Protein AF-A0A0J7XHQ6-F1 (afdb_monomer)

pLDDT: mean 84.24, std 11.44, range [37.19, 95.06]

Organism: NCBI:txid1114963

Solvent-accessible surface area (backbone atoms only — not comparable to full-atom values): 7254 Å² total; per-residue (Å²): 114,68,71,59,54,51,51,51,51,52,53,50,52,51,50,51,52,50,63,77,41,38,68,69,48,48,55,50,49,58,74,39,49,48,81,46,70,68,53,42,52,50,42,50,50,52,50,52,51,48,48,68,73,44,87,58,43,67,60,48,49,69,64,45,49,60,36,46,51,47,22,63,72,40,22,45,74,69,36,38,50,50,35,52,50,53,48,52,48,51,33,57,75,69,69,43,61,84,38,68,71,50,44,52,50,50,52,51,53,56,58,58,44,50,62,34,51,51,32,29,73,76,69,74,36,56,61,78,78,86,125

Mean predicted aligned error: 9.35 Å

Foldseek 3Di:
DVVVVVVVVVVVVVVVVCVVCVVVVVVVLVVQPPQDPVLLVLLVVLLVVLCVQDPPNVVSCVQSVVLSVCCRRRPDPVSSVSSVVSSVVSCVVRVNCPPPVNVVVVVVVVVVCVQLVVCCVPPVGSDDPDD

Secondary structure (DSSP, 8-state):
-HHHHHHHHHHHHHHHHHHHTHHHHHHHHHHH----HHHHHHHHHHHHHHHHH-S-HHHHHHHHHHHHHHHHHH-SHHHHHHHHHHHHHHHHHTT-TTSHHHHHHHHHHHHHHHHHHHHHHHHS-SS----

Sequence (131 aa):
MTSIAFLIVILSSFAIFYILSRESYTEKIEAYQAYDVMEVASGALLAAVALFVSRERLHVLMMLTLPLIATFVFGGGRMNMITATVFVYIVVRESRTGHPLVLLLMAYLSFKSIGYIDSVLQYGTGFLAAR

Radius of gyration: 19.24 Å; Cα contacts (8 Å, |Δi|>4): 96; chains: 1; bounding box: 41×57×40 Å

Structure (mmCIF, N/CA/C/O backbone):
data_AF-A0A0J7XHQ6-F1
#
_entry.id   AF-A0A0J7XHQ6-F1
#
loop_
_atom_site.group_PDB
_atom_site.id
_atom_site.type_symbol
_atom_site.label_atom_id
_atom_site.label_alt_id
_atom_site.label_comp_id
_atom_site.label_asym_id
_atom_site.label_entity_id
_atom_site.label_seq_id
_atom_site.pdbx_PDB_ins_code
_atom_site.Cartn_x
_atom_site.Cartn_y
_atom_site.Cartn_z
_atom_site.occupancy
_atom_site.B_iso_or_equiv
_atom_site.auth_seq_id
_atom_site.auth_comp_id
_atom_site.auth_asym_id
_atom_site.auth_atom_id
_atom_site.pdbx_PDB_model_num
ATOM 1 N N . MET A 1 1 ? 23.446 33.987 -2.716 1.00 60.06 1 MET A N 1
ATOM 2 C CA . MET A 1 1 ? 23.873 33.624 -4.092 1.00 60.06 1 MET A CA 1
ATOM 3 C C . MET A 1 1 ? 24.303 32.160 -4.209 1.00 60.06 1 MET A C 1
ATOM 5 O O . MET A 1 1 ? 23.955 31.532 -5.198 1.00 60.06 1 MET A O 1
ATOM 9 N N . THR A 1 2 ? 24.969 31.582 -3.204 1.00 73.31 2 THR A N 1
ATOM 10 C CA . THR A 1 2 ? 25.402 30.169 -3.182 1.00 73.31 2 THR A CA 1
ATOM 11 C C . THR A 1 2 ? 24.253 29.151 -3.257 1.00 73.31 2 THR A C 1
ATOM 13 O O . THR A 1 2 ? 24.339 28.207 -4.033 1.00 73.31 2 THR A O 1
ATOM 16 N N . SER A 1 3 ? 23.139 29.365 -2.547 1.00 76.44 3 SER A N 1
ATOM 17 C CA . SER A 1 3 ? 21.997 28.427 -2.557 1.00 76.44 3 SER A CA 1
ATOM 18 C C . SER A 1 3 ? 21.257 28.361 -3.899 1.00 76.44 3 SER A C 1
ATOM 20 O O . SER A 1 3 ? 20.761 27.306 -4.277 1.00 76.44 3 SER A O 1
ATOM 22 N N . ILE A 1 4 ? 21.210 29.471 -4.645 1.00 85.75 4 ILE A N 1
ATOM 23 C CA . ILE A 1 4 ? 20.574 29.524 -5.972 1.00 85.75 4 ILE A CA 1
ATOM 24 C C . ILE A 1 4 ? 21.452 28.809 -7.004 1.00 85.75 4 ILE A C 1
ATOM 26 O O . ILE A 1 4 ? 20.946 28.013 -7.785 1.00 85.75 4 ILE A O 1
ATOM 30 N N . ALA A 1 5 ? 22.771 29.028 -6.964 1.00 85.94 5 ALA A N 1
ATOM 31 C CA . ALA A 1 5 ? 23.711 28.306 -7.821 1.00 85.94 5 ALA A CA 1
ATOM 32 C C . ALA A 1 5 ? 23.659 26.790 -7.568 1.00 85.94 5 ALA A C 1
ATOM 34 O O . ALA A 1 5 ? 23.645 26.008 -8.513 1.00 85.94 5 ALA A O 1
ATOM 35 N N . PHE A 1 6 ? 23.545 26.374 -6.304 1.00 88.25 6 PHE A N 1
ATOM 36 C CA . PHE A 1 6 ? 23.406 24.964 -5.940 1.00 88.25 6 PHE A CA 1
ATOM 37 C C . PHE A 1 6 ? 22.102 24.346 -6.469 1.00 88.25 6 PHE A C 1
ATOM 39 O O . PHE A 1 6 ? 22.123 23.258 -7.037 1.00 88.25 6 PHE A O 1
ATOM 46 N N . LEU A 1 7 ? 20.979 25.066 -6.363 1.00 89.06 7 LEU A N 1
ATOM 47 C CA . LEU A 1 7 ? 19.694 24.625 -6.913 1.00 89.06 7 LEU A CA 1
ATOM 48 C C . LEU A 1 7 ? 19.745 24.486 -8.443 1.00 89.06 7 LEU A C 1
ATOM 50 O O . LEU A 1 7 ? 19.250 23.502 -8.985 1.00 89.06 7 LEU A O 1
ATOM 54 N N . ILE A 1 8 ? 20.393 25.429 -9.134 1.00 90.75 8 ILE A N 1
ATOM 55 C CA . ILE A 1 8 ? 20.587 25.371 -10.590 1.00 90.75 8 ILE A CA 1
ATOM 56 C C . ILE A 1 8 ? 21.431 24.153 -10.976 1.00 90.75 8 ILE A C 1
ATOM 58 O O . ILE A 1 8 ? 21.074 23.460 -11.923 1.00 90.75 8 ILE A O 1
ATOM 62 N N . VAL A 1 9 ? 22.503 23.859 -10.234 1.00 92.06 9 VAL A N 1
ATOM 63 C CA . VAL A 1 9 ? 23.355 22.681 -10.475 1.00 92.06 9 VAL A CA 1
ATOM 64 C C . VAL A 1 9 ? 22.595 21.375 -10.240 1.00 92.06 9 VAL A C 1
ATOM 66 O O . VAL A 1 9 ? 22.744 20.441 -11.024 1.00 92.06 9 VAL A O 1
ATOM 69 N N . ILE A 1 10 ? 21.751 21.297 -9.208 1.00 90.81 10 ILE A N 1
ATOM 70 C CA . ILE A 1 10 ? 20.908 20.116 -8.966 1.00 90.81 10 ILE A CA 1
ATOM 71 C C . ILE A 1 10 ? 19.921 19.920 -10.117 1.00 90.81 10 ILE A C 1
ATOM 73 O O . ILE A 1 10 ? 19.818 18.819 -10.656 1.00 90.81 10 ILE A O 1
ATOM 77 N N . LEU A 1 11 ? 19.216 20.981 -10.514 1.00 90.25 11 LEU A N 1
ATOM 78 C CA . LEU A 1 11 ? 18.213 20.909 -11.576 1.00 90.25 11 LEU A CA 1
ATOM 79 C C . LEU A 1 11 ? 18.843 20.593 -12.937 1.00 90.25 11 LEU A C 1
ATOM 81 O O . LEU A 1 11 ? 18.291 19.785 -13.681 1.00 90.25 11 LEU A O 1
ATOM 85 N N . SER A 1 12 ? 20.007 21.168 -13.252 1.00 88.44 12 SER A N 1
ATOM 86 C CA . SER A 1 12 ? 20.719 20.876 -14.499 1.00 88.44 12 SER A CA 1
ATOM 87 C C . SER A 1 12 ? 21.296 19.461 -14.506 1.00 88.44 12 SER A C 1
ATOM 89 O O . SER A 1 12 ? 21.171 18.768 -15.512 1.00 88.44 12 SER A O 1
ATOM 91 N N . SER A 1 13 ? 21.838 18.986 -13.382 1.00 87.75 13 SER A N 1
ATOM 92 C CA . SER A 1 13 ? 22.319 17.604 -13.250 1.00 87.75 13 SER A CA 1
ATOM 93 C C . SER A 1 13 ? 21.174 16.599 -13.383 1.00 87.75 13 SER A C 1
ATOM 95 O O . SER A 1 13 ? 21.315 15.601 -14.088 1.00 87.75 13 SER A O 1
ATOM 97 N N . PHE A 1 14 ? 20.018 16.882 -12.775 1.00 87.94 14 PHE A N 1
ATOM 98 C CA . PHE A 1 14 ? 18.813 16.065 -12.924 1.00 87.94 14 PHE A CA 1
ATOM 99 C C . PHE A 1 14 ? 18.301 16.059 -14.372 1.00 87.94 14 PHE A C 1
ATOM 101 O O . PHE A 1 14 ? 17.965 15.001 -14.896 1.00 87.94 14 PHE A O 1
ATOM 108 N N . ALA A 1 15 ? 18.299 17.212 -15.048 1.00 87.19 15 ALA A N 1
ATOM 109 C CA . ALA A 1 15 ? 17.888 17.317 -16.447 1.00 87.19 15 ALA A CA 1
ATOM 110 C C . ALA A 1 15 ? 18.830 16.550 -17.394 1.00 87.19 15 ALA A C 1
ATOM 112 O O . ALA A 1 15 ? 18.360 15.815 -18.261 1.00 87.19 15 ALA A O 1
ATOM 113 N N . ILE A 1 16 ? 20.149 16.667 -17.205 1.00 88.44 16 ILE A N 1
ATOM 114 C CA . ILE A 1 16 ? 21.154 15.925 -17.984 1.00 88.44 16 ILE A CA 1
ATOM 115 C C . ILE A 1 16 ? 20.991 14.419 -17.756 1.00 88.44 16 ILE A C 1
ATOM 117 O O . ILE A 1 16 ? 20.950 13.652 -18.717 1.00 88.44 16 ILE A O 1
ATOM 121 N N . PHE A 1 17 ? 20.834 14.000 -16.498 1.00 84.75 17 PHE A N 1
ATOM 122 C CA . PHE A 1 17 ? 20.593 12.606 -16.136 1.00 84.75 17 PHE A CA 1
ATOM 123 C C . PHE A 1 17 ? 19.318 12.044 -16.781 1.00 84.75 17 PHE A C 1
ATOM 125 O O . PHE A 1 17 ? 19.339 10.935 -17.321 1.00 84.75 17 PHE A O 1
ATOM 132 N N . TYR A 1 18 ? 18.231 12.821 -16.767 1.00 82.19 18 TYR A N 1
ATOM 133 C CA . TYR A 1 18 ? 16.953 12.449 -17.369 1.00 82.19 18 TYR A CA 1
ATOM 134 C C . TYR A 1 18 ? 17.058 12.267 -18.889 1.00 82.19 18 TYR A C 1
ATOM 136 O O . TYR A 1 18 ? 16.511 11.307 -19.425 1.00 82.19 18 TYR A O 1
ATOM 144 N N . ILE A 1 19 ? 17.791 13.146 -19.583 1.00 83.06 19 ILE A N 1
ATOM 145 C CA . ILE A 1 19 ? 17.977 13.066 -21.040 1.00 83.06 19 ILE A CA 1
ATOM 146 C C . ILE A 1 19 ? 18.856 11.868 -21.421 1.00 83.06 19 ILE A C 1
ATOM 148 O O . ILE A 1 19 ? 18.482 11.112 -22.314 1.00 83.06 19 ILE A O 1
ATOM 152 N N . LEU A 1 20 ? 19.986 11.662 -20.734 1.00 80.88 20 LEU A N 1
ATOM 153 C CA . LEU A 1 20 ? 20.918 10.561 -21.026 1.00 80.88 20 LEU A CA 1
ATOM 154 C C . LEU A 1 20 ? 20.320 9.180 -20.759 1.00 80.88 20 LEU A C 1
ATOM 156 O O . LEU A 1 20 ? 20.646 8.218 -21.445 1.00 80.88 20 LEU A O 1
ATOM 160 N N . SER A 1 21 ? 19.450 9.083 -19.761 1.00 78.38 21 SER A N 1
ATOM 161 C CA . SER A 1 21 ? 18.884 7.806 -19.326 1.00 78.38 21 SER A CA 1
ATOM 162 C C . SER A 1 21 ? 17.478 7.565 -19.880 1.00 78.38 21 SER A C 1
ATOM 164 O O . SER A 1 21 ? 16.836 6.583 -19.503 1.00 78.38 21 SER A O 1
ATOM 166 N N . ARG A 1 22 ? 16.981 8.461 -20.746 1.00 70.81 22 ARG A N 1
ATOM 167 C CA . ARG A 1 22 ? 15.588 8.490 -21.207 1.00 70.81 22 ARG A CA 1
ATOM 168 C C . ARG A 1 22 ? 15.138 7.146 -21.766 1.00 70.81 22 ARG A C 1
ATOM 170 O O . ARG A 1 22 ? 14.118 6.651 -21.314 1.00 70.81 22 ARG A O 1
ATOM 177 N N . GLU A 1 23 ? 15.914 6.553 -22.671 1.00 71.06 23 GLU A N 1
ATOM 178 C CA . GLU A 1 23 ? 15.567 5.290 -23.341 1.00 71.06 23 GLU A CA 1
ATOM 179 C C . GLU A 1 23 ? 15.461 4.118 -22.354 1.00 71.06 23 GLU A C 1
ATOM 181 O O . GLU A 1 23 ? 14.491 3.364 -22.369 1.00 71.06 23 GLU A O 1
ATOM 186 N N . SER A 1 24 ? 16.396 4.030 -21.404 1.00 71.00 24 SER A N 1
ATOM 187 C CA . SER A 1 24 ? 16.398 2.980 -20.377 1.00 71.00 24 SER A CA 1
ATOM 188 C C . SER A 1 24 ? 15.261 3.148 -19.356 1.00 71.00 24 SER A C 1
ATOM 190 O O . SER A 1 24 ? 14.788 2.173 -18.766 1.00 71.00 24 SER A O 1
ATOM 192 N N . TYR A 1 25 ? 14.799 4.385 -19.140 1.00 66.12 25 TYR A N 1
ATOM 193 C CA . TYR A 1 25 ? 13.629 4.670 -18.314 1.00 66.12 25 TYR A CA 1
ATOM 194 C C . TYR A 1 25 ? 12.321 4.420 -19.046 1.00 66.12 25 TYR A C 1
ATOM 196 O O . TYR A 1 25 ? 11.418 3.855 -18.437 1.00 66.12 25 TYR A O 1
ATOM 204 N N . THR A 1 26 ? 12.204 4.816 -20.313 1.00 66.69 26 THR A N 1
ATOM 205 C CA . THR A 1 26 ? 10.980 4.613 -21.092 1.00 66.69 26 THR A CA 1
ATOM 206 C C . THR A 1 26 ? 10.699 3.134 -21.296 1.00 66.69 26 THR A C 1
ATOM 208 O O . THR A 1 26 ? 9.583 2.724 -21.017 1.00 66.69 26 THR A O 1
ATOM 211 N N . GLU A 1 27 ? 11.704 2.310 -21.616 1.00 68.12 27 GLU A N 1
ATOM 212 C CA . GLU A 1 27 ? 11.505 0.854 -21.719 1.00 68.12 27 GLU A CA 1
ATOM 213 C C . GLU A 1 27 ? 11.049 0.234 -20.395 1.00 68.12 27 GLU A C 1
ATOM 215 O O . GLU A 1 27 ? 10.158 -0.612 -20.369 1.00 68.12 27 GLU A O 1
ATOM 220 N N . LYS A 1 28 ? 11.624 0.665 -19.265 1.00 64.69 28 LYS A N 1
ATOM 221 C CA . LYS A 1 28 ? 11.188 0.177 -17.951 1.00 64.69 28 LYS A CA 1
ATOM 222 C C . LYS A 1 28 ? 9.784 0.656 -17.621 1.00 64.69 28 LYS A C 1
ATOM 224 O O . LYS A 1 28 ? 8.984 -0.137 -17.145 1.00 64.69 28 LYS A O 1
ATOM 229 N N . ILE A 1 29 ? 9.480 1.929 -17.846 1.00 65.75 29 ILE A N 1
ATOM 230 C CA . ILE A 1 29 ? 8.153 2.485 -17.578 1.00 65.75 29 ILE A CA 1
ATOM 231 C C . ILE A 1 29 ? 7.112 1.773 -18.439 1.00 65.75 29 ILE A C 1
ATOM 233 O O . ILE A 1 29 ? 6.103 1.362 -17.889 1.00 65.75 29 ILE A O 1
ATOM 237 N 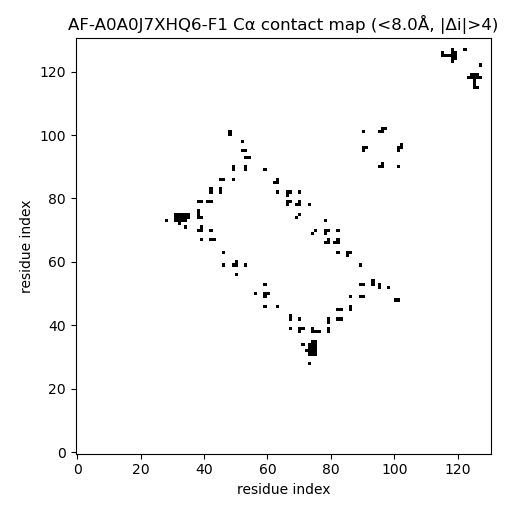N . GLU A 1 30 ? 7.370 1.542 -19.724 1.00 69.31 30 GLU A N 1
ATOM 238 C CA . GLU A 1 30 ? 6.471 0.797 -20.612 1.00 69.31 30 GLU A CA 1
ATOM 239 C C . GLU A 1 30 ? 6.318 -0.667 -20.179 1.00 69.31 30 GLU A C 1
ATOM 241 O O . GLU A 1 30 ? 5.202 -1.177 -20.136 1.00 69.31 30 GLU A O 1
ATOM 246 N N . ALA A 1 31 ? 7.402 -1.324 -19.751 1.00 65.12 31 ALA A N 1
ATOM 247 C CA . ALA A 1 31 ? 7.339 -2.679 -19.199 1.00 65.12 31 ALA A CA 1
ATOM 248 C C . ALA A 1 31 ? 6.551 -2.761 -17.875 1.00 65.12 31 ALA A C 1
ATOM 250 O O . ALA A 1 31 ? 6.025 -3.822 -17.538 1.00 65.12 31 ALA A O 1
ATOM 251 N N . TYR A 1 32 ? 6.484 -1.666 -17.111 1.00 60.91 32 TYR A N 1
ATOM 252 C CA . TYR A 1 32 ? 5.744 -1.591 -15.848 1.00 60.91 32 TYR A CA 1
ATOM 253 C C . TYR A 1 32 ? 4.346 -0.978 -15.983 1.00 60.91 32 TYR A C 1
ATOM 255 O O . TYR A 1 32 ? 3.516 -1.240 -15.115 1.00 60.91 32 TYR A O 1
ATOM 263 N N . GLN A 1 33 ? 4.056 -0.240 -17.061 1.00 64.69 33 GLN A N 1
ATOM 264 C CA . GLN A 1 33 ? 2.741 0.314 -17.395 1.00 64.69 33 GLN A CA 1
ATOM 265 C C . GLN A 1 33 ? 1.790 -0.787 -17.884 1.00 64.69 33 GLN A C 1
ATOM 267 O O . GLN A 1 33 ? 1.211 -0.735 -18.966 1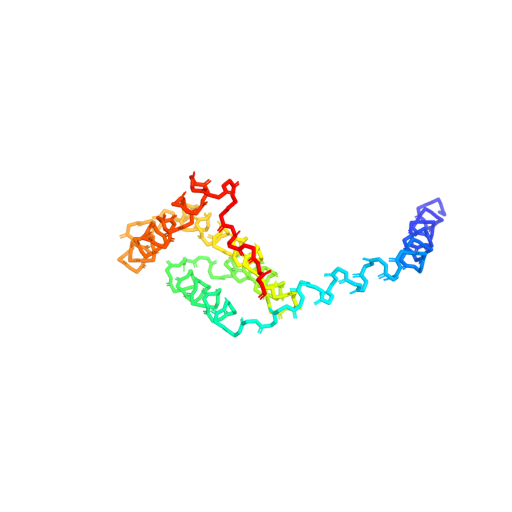.00 64.69 33 GLN A O 1
ATOM 272 N N . ALA A 1 34 ? 1.578 -1.793 -17.044 1.00 63.31 34 ALA A N 1
ATOM 273 C CA . ALA A 1 34 ? 0.420 -2.658 -17.131 1.00 63.31 34 ALA A CA 1
ATOM 274 C C . ALA A 1 34 ? -0.714 -1.957 -16.379 1.00 63.31 34 ALA A C 1
ATOM 276 O O . ALA A 1 34 ? -0.825 -2.045 -15.154 1.00 63.31 34 ALA A O 1
ATOM 277 N N . TYR A 1 35 ? -1.526 -1.192 -17.109 1.00 64.81 35 TYR A N 1
ATOM 278 C CA . TYR A 1 35 ? -2.721 -0.586 -16.536 1.00 64.81 35 TYR A CA 1
ATOM 279 C C . TYR A 1 35 ? -3.710 -1.691 -16.146 1.00 64.81 35 TYR A C 1
ATOM 281 O O . TYR A 1 35 ? -4.381 -2.264 -17.004 1.00 64.81 35 TYR A O 1
ATOM 289 N N . ASP A 1 36 ? -3.793 -1.990 -14.849 1.00 74.81 36 ASP A N 1
ATOM 290 C CA . ASP A 1 36 ? -4.756 -2.938 -14.297 1.00 74.81 36 ASP A CA 1
ATOM 291 C C . ASP A 1 36 ? -5.821 -2.196 -13.477 1.00 74.81 36 ASP A C 1
ATOM 293 O O . ASP A 1 36 ? -5.598 -1.734 -12.352 1.00 74.81 36 ASP A O 1
ATOM 297 N N . VAL A 1 37 ? -7.021 -2.105 -14.055 1.00 79.94 37 VAL A N 1
ATOM 298 C CA . VAL A 1 37 ? -8.206 -1.503 -13.425 1.00 79.94 37 VAL A CA 1
ATOM 299 C C . VAL A 1 37 ? -8.509 -2.159 -12.078 1.00 79.94 37 VAL A C 1
ATOM 301 O O . VAL A 1 37 ? -8.951 -1.483 -11.144 1.00 79.94 37 VAL A O 1
ATOM 304 N N . MET A 1 38 ? -8.258 -3.464 -11.949 1.00 83.88 38 MET A N 1
ATOM 305 C CA . MET A 1 38 ? -8.564 -4.212 -10.736 1.00 83.88 38 MET A CA 1
ATOM 306 C C . MET A 1 38 ? -7.632 -3.829 -9.580 1.00 83.88 38 MET A C 1
ATOM 308 O O . MET A 1 38 ? -8.054 -3.798 -8.418 1.00 83.88 38 MET A O 1
ATOM 312 N N . GLU A 1 39 ? -6.379 -3.475 -9.871 1.00 83.94 39 GLU A N 1
ATOM 313 C CA . GLU A 1 39 ? -5.433 -2.999 -8.858 1.00 83.94 39 GLU A CA 1
ATOM 314 C C . GLU A 1 39 ? -5.804 -1.610 -8.342 1.00 83.94 39 GLU A C 1
ATOM 316 O O . GLU A 1 39 ? -5.821 -1.390 -7.127 1.00 83.94 39 GLU A O 1
ATOM 321 N N . VAL A 1 40 ? -6.188 -0.700 -9.242 1.00 85.50 40 VAL A N 1
ATOM 322 C CA . VAL A 1 40 ? -6.677 0.634 -8.867 1.00 85.50 40 VAL A CA 1
ATOM 323 C C . VAL A 1 40 ? -7.952 0.522 -8.028 1.00 85.50 40 VAL A C 1
ATOM 325 O O . VAL A 1 40 ? -8.063 1.173 -6.988 1.00 85.50 40 VAL A O 1
ATOM 328 N N . ALA A 1 41 ? -8.889 -0.344 -8.425 1.00 89.12 41 ALA A N 1
ATOM 329 C CA . ALA A 1 41 ? -10.114 -0.597 -7.667 1.00 89.12 41 ALA A CA 1
ATOM 330 C C . ALA A 1 41 ? -9.820 -1.165 -6.267 1.00 89.12 41 ALA A C 1
ATOM 332 O O . ALA A 1 41 ? -10.431 -0.740 -5.284 1.00 89.12 41 ALA A O 1
ATOM 333 N N . SER A 1 42 ? -8.845 -2.073 -6.156 1.00 90.12 42 SER A N 1
ATOM 334 C CA . SER A 1 42 ? -8.404 -2.633 -4.872 1.00 90.12 42 SER A CA 1
ATOM 335 C C . SER A 1 42 ? -7.833 -1.552 -3.947 1.00 90.12 42 SER A C 1
ATOM 337 O O . SER A 1 42 ? -8.225 -1.468 -2.781 1.00 90.12 42 SER A O 1
ATOM 339 N N . GLY A 1 43 ? -6.951 -0.692 -4.464 1.00 90.38 43 GLY A N 1
ATOM 340 C CA . GLY A 1 43 ? -6.400 0.435 -3.709 1.00 90.38 43 GLY A CA 1
ATOM 341 C C . GLY A 1 43 ? -7.477 1.441 -3.292 1.00 90.38 43 GLY A C 1
ATOM 342 O O . GLY A 1 43 ? -7.487 1.906 -2.150 1.00 90.38 43 GLY A O 1
ATOM 343 N N . ALA A 1 44 ? -8.426 1.737 -4.185 1.00 91.19 44 ALA A N 1
ATOM 344 C CA . ALA A 1 44 ? -9.545 2.633 -3.898 1.00 91.19 44 ALA A CA 1
ATOM 345 C C . ALA A 1 44 ? -10.453 2.072 -2.795 1.00 91.19 44 ALA A C 1
ATOM 347 O O . ALA A 1 44 ? -10.885 2.817 -1.914 1.00 91.19 44 ALA A O 1
ATOM 348 N N . LEU A 1 45 ? -10.690 0.758 -2.792 1.00 93.00 45 LEU A N 1
ATOM 349 C CA . LEU A 1 45 ? -11.457 0.078 -1.751 1.00 93.00 45 LEU A CA 1
ATOM 350 C C . LEU A 1 45 ? -10.754 0.146 -0.387 1.00 93.00 45 LEU A C 1
ATOM 352 O O . LEU A 1 45 ? -11.398 0.467 0.614 1.00 93.00 45 LEU A O 1
ATOM 356 N N . LEU A 1 46 ? -9.436 -0.075 -0.339 1.00 93.38 46 LEU A N 1
ATOM 357 C CA . LEU A 1 46 ? -8.649 0.102 0.889 1.00 93.38 46 LEU A CA 1
ATOM 358 C C . LEU A 1 46 ? -8.749 1.537 1.419 1.00 93.38 46 LEU A C 1
ATOM 360 O O . LEU A 1 46 ? -8.975 1.745 2.612 1.00 93.38 46 LEU A O 1
ATOM 364 N N . ALA A 1 47 ? -8.644 2.531 0.537 1.00 92.31 47 ALA A N 1
ATOM 365 C CA . ALA A 1 47 ? -8.773 3.930 0.925 1.00 92.31 47 ALA A CA 1
ATOM 366 C C . ALA A 1 47 ? -10.182 4.297 1.396 1.00 92.31 47 ALA A C 1
ATOM 368 O O . ALA A 1 47 ? -10.319 5.004 2.396 1.00 92.31 47 ALA A O 1
ATOM 369 N N . ALA A 1 48 ? -11.223 3.780 0.745 1.00 94.25 48 ALA A N 1
ATOM 370 C CA . ALA A 1 48 ? -12.603 3.976 1.173 1.00 94.25 48 ALA A CA 1
ATOM 371 C C . ALA A 1 48 ? -12.835 3.414 2.584 1.00 94.25 48 ALA A C 1
ATOM 373 O O . ALA A 1 48 ? -13.414 4.096 3.433 1.00 94.25 48 ALA A O 1
ATOM 374 N N . VAL A 1 49 ? -12.329 2.208 2.870 1.00 94.56 49 VAL A N 1
ATOM 375 C CA . VAL A 1 49 ? -12.454 1.607 4.205 1.00 94.56 49 VAL A CA 1
ATOM 376 C C . VAL A 1 49 ? -11.635 2.371 5.245 1.00 94.56 49 VAL A C 1
ATOM 378 O O . VAL A 1 49 ? -12.155 2.632 6.329 1.00 94.56 49 VAL A O 1
ATOM 381 N N . ALA A 1 50 ? -10.407 2.796 4.930 1.00 92.81 50 ALA A N 1
ATOM 382 C CA . ALA A 1 50 ? -9.627 3.635 5.843 1.00 92.81 50 ALA A CA 1
ATOM 383 C C . ALA A 1 50 ? -10.358 4.943 6.167 1.00 92.81 50 ALA A C 1
ATOM 385 O O . ALA A 1 50 ? -10.499 5.285 7.334 1.00 92.81 50 ALA A O 1
ATOM 386 N N . LEU A 1 51 ? -10.898 5.642 5.166 1.00 94.31 51 LEU A N 1
ATOM 387 C CA . LEU A 1 51 ? -11.633 6.894 5.379 1.00 94.31 51 LEU A CA 1
ATOM 388 C C . LEU A 1 51 ? -12.910 6.713 6.200 1.00 94.31 51 LEU A C 1
ATOM 390 O O . LEU A 1 51 ? -13.287 7.611 6.957 1.00 94.31 51 LEU A O 1
ATOM 394 N N . PHE A 1 52 ? -13.580 5.573 6.038 1.00 94.69 52 PHE A N 1
ATOM 395 C CA . PHE A 1 52 ? -14.787 5.252 6.787 1.00 94.69 52 PHE A CA 1
ATOM 396 C C . PHE A 1 52 ? -14.489 4.947 8.260 1.00 94.69 52 PHE A C 1
ATOM 398 O O . PHE A 1 52 ? -15.203 5.419 9.145 1.00 94.69 52 PHE A O 1
ATOM 405 N N . VAL A 1 53 ? -13.438 4.168 8.525 1.00 93.38 53 VAL A N 1
ATOM 406 C CA . VAL A 1 53 ? -13.108 3.668 9.869 1.00 93.38 53 VAL A CA 1
ATOM 407 C C . VAL A 1 53 ? -12.294 4.682 10.686 1.00 93.38 53 VAL A C 1
ATOM 409 O O . VAL A 1 53 ? -12.421 4.732 11.916 1.00 93.38 53 VAL A O 1
ATOM 412 N N . SER A 1 54 ? -11.472 5.497 10.026 1.00 92.38 54 SER A N 1
ATOM 413 C CA . SER A 1 54 ? -10.607 6.475 10.679 1.00 92.38 54 SER A CA 1
ATOM 414 C C . SER A 1 54 ? -11.351 7.698 11.199 1.00 92.38 54 SER A C 1
ATOM 416 O O . SER A 1 54 ? -12.296 8.216 10.594 1.00 92.38 54 SER A O 1
ATOM 418 N N . ARG A 1 55 ? -10.861 8.222 12.323 1.00 89.06 55 ARG A N 1
ATOM 419 C CA . ARG A 1 55 ? -11.335 9.483 12.904 1.00 89.06 55 ARG A CA 1
ATOM 420 C C . ARG A 1 55 ? -10.665 10.682 12.232 1.00 89.06 55 ARG A C 1
ATOM 422 O O . ARG A 1 55 ? -11.333 11.676 11.956 1.00 89.06 55 ARG A O 1
ATOM 429 N N . GLU A 1 56 ? -9.371 10.583 11.926 1.00 91.25 56 GLU A N 1
ATOM 430 C CA . GLU A 1 56 ? -8.586 11.652 11.293 1.00 91.25 56 GLU A CA 1
ATOM 431 C C . GLU A 1 56 ? -8.634 11.557 9.759 1.00 91.25 56 GLU A C 1
ATOM 433 O O . GLU A 1 56 ? -7.632 11.307 9.092 1.00 91.25 56 GLU A O 1
ATOM 438 N N . ARG A 1 57 ? -9.812 11.786 9.164 1.00 91.50 57 ARG A N 1
ATOM 439 C CA . ARG A 1 57 ? -10.029 11.629 7.708 1.00 91.50 57 ARG A CA 1
ATOM 440 C C . ARG A 1 57 ? -9.048 12.423 6.839 1.00 91.50 57 ARG A C 1
ATOM 442 O O . ARG A 1 57 ? -8.632 11.941 5.791 1.00 91.50 57 ARG A O 1
ATOM 449 N N . LEU A 1 58 ? -8.658 13.623 7.278 1.00 91.31 58 LEU A N 1
ATOM 450 C CA . LEU A 1 58 ? -7.675 14.442 6.566 1.00 91.31 58 LEU A CA 1
ATOM 451 C C . LEU A 1 58 ? -6.299 13.763 6.528 1.00 91.31 58 LEU A C 1
ATOM 453 O O . LEU A 1 58 ? -5.652 13.750 5.487 1.00 91.31 58 LEU A O 1
ATOM 457 N N . HIS A 1 59 ? -5.884 13.149 7.638 1.00 90.12 59 HIS A N 1
ATOM 458 C CA . HIS A 1 59 ? -4.623 12.417 7.725 1.00 90.12 59 HIS A CA 1
ATOM 459 C C . HIS A 1 59 ? -4.615 11.217 6.771 1.00 90.12 59 HIS A C 1
ATOM 461 O O . HIS A 1 59 ? -3.648 11.007 6.041 1.00 90.12 59 HIS A O 1
ATOM 467 N N . VAL A 1 60 ? -5.728 10.481 6.713 1.00 91.62 60 VAL A N 1
ATOM 468 C CA . VAL A 1 60 ? -5.906 9.362 5.778 1.00 91.62 60 VAL A CA 1
ATOM 469 C C . VAL A 1 60 ? -5.824 9.820 4.327 1.00 91.62 60 VAL A C 1
ATOM 471 O O . VAL A 1 60 ? -5.099 9.212 3.541 1.00 91.62 60 VAL A O 1
ATOM 474 N N . LEU A 1 61 ? -6.520 10.905 3.969 1.00 92.25 61 LEU A N 1
ATOM 475 C CA . LEU A 1 61 ? -6.451 11.473 2.620 1.00 92.25 61 LEU A CA 1
ATOM 476 C C . LEU A 1 61 ? -5.013 11.841 2.252 1.00 92.25 61 LEU A C 1
ATOM 478 O O . LEU A 1 61 ? -4.535 11.448 1.192 1.00 92.25 61 LEU A O 1
ATOM 482 N N . MET A 1 62 ? -4.297 12.541 3.131 1.00 91.50 62 MET A N 1
ATOM 483 C CA . MET A 1 62 ? -2.910 12.936 2.868 1.00 91.50 62 MET A CA 1
ATOM 484 C C . MET A 1 62 ? -1.981 11.730 2.690 1.00 91.50 62 MET A C 1
ATOM 486 O O . MET A 1 62 ? -1.094 11.770 1.841 1.00 91.50 62 MET A O 1
ATOM 490 N N . MET A 1 63 ? -2.191 10.651 3.447 1.00 92.00 63 MET A N 1
ATOM 491 C CA . MET A 1 63 ? -1.345 9.459 3.364 1.00 92.00 63 MET A CA 1
ATOM 492 C C . MET A 1 63 ? -1.664 8.545 2.180 1.00 92.00 63 MET A C 1
ATOM 494 O O . MET A 1 63 ? -0.743 7.964 1.614 1.00 92.00 63 MET A O 1
ATOM 498 N N . LEU A 1 64 ? -2.937 8.397 1.799 1.00 90.94 64 LEU A N 1
ATOM 499 C CA . LEU A 1 64 ? -3.351 7.439 0.765 1.00 90.94 64 LEU A CA 1
ATOM 500 C C . LEU A 1 64 ? -3.485 8.042 -0.633 1.00 90.94 64 LEU A C 1
ATOM 502 O O 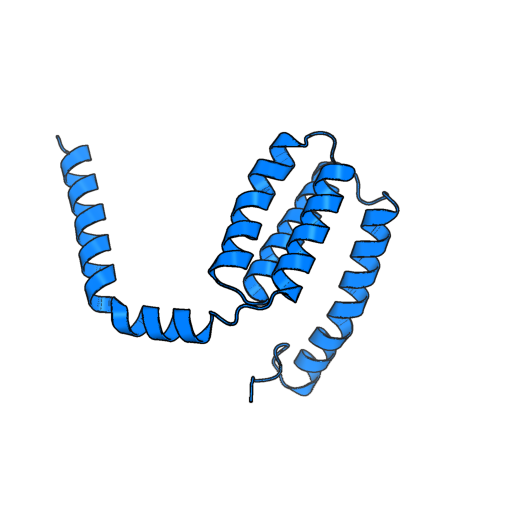. LEU A 1 64 ? -3.411 7.294 -1.605 1.00 90.94 64 LEU A O 1
ATOM 506 N N . THR A 1 65 ? -3.625 9.362 -0.769 1.00 89.56 65 THR A N 1
ATOM 507 C CA . THR A 1 65 ? -3.703 10.014 -2.091 1.00 89.56 65 THR A CA 1
ATOM 508 C C . THR A 1 65 ? -2.458 9.765 -2.933 1.00 89.56 65 THR A C 1
ATOM 510 O O . THR A 1 65 ? -2.582 9.377 -4.092 1.00 89.56 65 THR A O 1
ATOM 513 N N . LEU A 1 66 ? -1.263 9.931 -2.362 1.00 88.69 66 LEU A N 1
ATOM 514 C CA . LEU A 1 66 ? -0.016 9.750 -3.104 1.00 88.69 66 LEU A CA 1
ATOM 515 C C . LEU A 1 66 ? 0.180 8.290 -3.581 1.00 88.69 66 LEU A C 1
ATOM 517 O O . LEU A 1 66 ? 0.390 8.102 -4.780 1.00 88.69 66 LEU A O 1
ATOM 521 N N . PRO A 1 67 ? 0.041 7.251 -2.728 1.00 88.38 67 PRO A N 1
ATOM 522 C CA . PRO A 1 67 ? 0.070 5.853 -3.171 1.00 88.38 67 PRO A CA 1
ATOM 523 C C . PRO A 1 67 ? -1.015 5.496 -4.195 1.00 88.38 67 PRO A C 1
ATOM 525 O O . PRO A 1 67 ? -0.748 4.736 -5.125 1.00 88.38 67 PRO A O 1
ATOM 528 N N . LEU A 1 68 ? -2.223 6.059 -4.073 1.00 87.56 68 LEU A N 1
ATOM 529 C CA . LEU A 1 68 ? -3.309 5.832 -5.033 1.00 87.56 68 LEU A CA 1
ATOM 530 C C . LEU A 1 68 ? -2.990 6.403 -6.412 1.00 87.56 68 LEU A C 1
ATOM 532 O O . LEU A 1 68 ? -3.149 5.703 -7.409 1.00 87.56 68 LEU A O 1
ATOM 536 N N . ILE A 1 69 ? -2.514 7.649 -6.472 1.00 87.38 69 ILE A N 1
ATOM 537 C CA . ILE A 1 69 ? -2.095 8.276 -7.731 1.00 87.38 69 ILE A CA 1
ATOM 538 C C . ILE A 1 69 ? -0.935 7.483 -8.333 1.00 87.38 69 ILE A C 1
ATOM 540 O O . ILE A 1 69 ? -0.942 7.209 -9.529 1.00 87.38 69 ILE A O 1
ATOM 544 N N . ALA A 1 70 ? 0.026 7.051 -7.513 1.00 84.19 70 ALA A N 1
ATOM 545 C CA . ALA A 1 70 ? 1.126 6.216 -7.981 1.00 84.19 70 ALA A CA 1
ATOM 546 C C . ALA A 1 70 ? 0.627 4.880 -8.558 1.00 84.19 70 ALA A C 1
ATOM 548 O O . ALA A 1 70 ? 1.064 4.477 -9.631 1.00 84.19 70 ALA A O 1
ATOM 549 N N . THR A 1 71 ? -0.334 4.228 -7.900 1.00 84.38 71 THR A N 1
ATOM 550 C CA . THR A 1 71 ? -0.951 2.988 -8.397 1.00 84.38 71 THR A CA 1
ATOM 551 C C . THR A 1 71 ? -1.695 3.228 -9.715 1.00 84.38 71 THR A C 1
ATOM 553 O O . THR A 1 71 ? -1.597 2.414 -10.625 1.00 84.38 71 THR A O 1
ATOM 556 N N . PHE A 1 72 ? -2.379 4.367 -9.857 1.00 81.88 72 PHE A N 1
ATOM 557 C CA . PHE A 1 72 ? -3.088 4.741 -11.084 1.00 81.88 72 PHE A CA 1
ATOM 558 C C . PHE A 1 72 ? -2.151 5.056 -12.261 1.00 81.88 72 PHE A C 1
ATOM 560 O O . PHE A 1 72 ? -2.439 4.667 -13.389 1.00 81.88 72 PHE A O 1
ATOM 567 N N . VAL A 1 73 ? -1.048 5.770 -12.013 1.00 79.31 73 VAL A N 1
ATOM 568 C CA . VAL A 1 73 ? -0.124 6.245 -13.061 1.00 79.31 73 VAL A CA 1
ATOM 569 C C . VAL A 1 73 ? 0.852 5.162 -13.500 1.00 79.31 73 VAL A C 1
ATOM 571 O O . VAL A 1 73 ? 1.126 5.025 -14.692 1.00 79.31 73 VAL A O 1
ATOM 574 N N . PHE A 1 74 ? 1.417 4.428 -12.543 1.00 73.88 74 PHE A N 1
ATOM 575 C CA . PHE A 1 74 ? 2.456 3.449 -12.840 1.00 73.88 74 PHE A CA 1
ATOM 576 C C . PHE A 1 74 ? 1.885 2.066 -13.124 1.00 73.88 74 PHE A C 1
ATOM 578 O O . PHE A 1 74 ? 2.522 1.318 -13.855 1.00 73.88 74 PHE A O 1
ATOM 585 N N . GLY A 1 75 ? 0.700 1.741 -12.596 1.00 64.81 75 GLY A N 1
ATOM 586 C CA . GLY A 1 75 ? 0.192 0.374 -12.617 1.00 64.81 75 GLY A CA 1
ATOM 587 C C . GLY A 1 75 ? 1.114 -0.592 -11.862 1.00 64.81 75 GLY A C 1
ATOM 588 O O . GLY A 1 75 ? 2.242 -0.272 -11.468 1.00 64.81 75 GLY A O 1
ATOM 589 N N . GLY A 1 76 ? 0.623 -1.795 -11.608 1.00 72.81 76 GLY A N 1
ATOM 590 C CA . GLY A 1 76 ? 1.428 -2.899 -11.113 1.00 72.81 76 GLY A CA 1
ATOM 591 C C . GLY A 1 76 ? 1.339 -3.142 -9.606 1.00 72.81 76 GLY A C 1
ATOM 592 O O . GLY A 1 76 ? 1.371 -2.238 -8.758 1.00 72.81 76 GLY A O 1
ATOM 593 N N . GLY A 1 77 ? 1.354 -4.433 -9.265 1.00 70.88 77 GLY A N 1
ATOM 594 C CA . GLY A 1 77 ? 1.137 -4.931 -7.909 1.00 70.88 77 GLY A CA 1
ATOM 595 C C . GLY A 1 77 ? 2.064 -4.364 -6.831 1.00 70.88 77 GLY A C 1
ATOM 596 O O . GLY A 1 77 ? 1.693 -4.359 -5.660 1.00 70.88 77 GLY A O 1
ATOM 597 N N . ARG A 1 78 ? 3.237 -3.820 -7.189 1.00 77.00 78 ARG A N 1
ATOM 598 C CA . ARG A 1 78 ? 4.167 -3.194 -6.229 1.00 77.00 78 ARG A CA 1
ATOM 599 C C . ARG A 1 78 ? 3.609 -1.901 -5.629 1.00 77.00 78 ARG A C 1
ATOM 601 O O . ARG A 1 78 ? 3.721 -1.706 -4.422 1.00 77.00 78 ARG A O 1
ATOM 608 N N . MET A 1 79 ? 2.986 -1.036 -6.433 1.00 80.88 79 MET A N 1
ATOM 609 C CA . MET A 1 79 ? 2.396 0.210 -5.918 1.00 80.88 79 MET A CA 1
ATOM 610 C C . MET A 1 79 ? 1.158 -0.079 -5.065 1.00 80.88 79 MET A C 1
ATOM 612 O O . MET A 1 79 ? 0.964 0.528 -4.010 1.00 80.88 79 MET A O 1
ATOM 616 N N . ASN A 1 80 ? 0.387 -1.098 -5.444 1.00 85.31 80 ASN A N 1
ATOM 617 C CA . ASN A 1 80 ? -0.746 -1.559 -4.649 1.00 85.31 80 ASN A CA 1
ATOM 618 C C . ASN A 1 80 ? -0.309 -2.107 -3.270 1.00 85.31 80 ASN A C 1
ATOM 620 O O . ASN A 1 80 ? -0.973 -1.853 -2.265 1.00 85.31 80 ASN A O 1
ATOM 624 N N . MET A 1 81 ? 0.849 -2.777 -3.173 1.00 86.94 81 MET A N 1
ATOM 625 C CA . MET A 1 81 ? 1.421 -3.199 -1.880 1.00 86.94 81 MET A CA 1
ATOM 626 C C . MET A 1 81 ? 1.771 -2.014 -0.970 1.00 86.94 81 MET A C 1
ATOM 628 O O . MET A 1 81 ? 1.579 -2.099 0.245 1.00 86.94 81 MET A O 1
ATOM 632 N N . ILE A 1 82 ? 2.249 -0.898 -1.533 1.00 90.31 82 ILE A N 1
ATOM 633 C CA . ILE A 1 82 ? 2.508 0.326 -0.759 1.00 90.31 82 ILE A CA 1
ATOM 634 C C . ILE A 1 82 ? 1.189 0.872 -0.209 1.00 90.31 82 ILE A C 1
ATOM 636 O O . ILE A 1 82 ? 1.094 1.136 0.989 1.00 90.31 82 ILE A O 1
ATOM 640 N N . THR A 1 83 ? 0.150 0.960 -1.044 1.00 91.44 83 THR A N 1
ATOM 641 C CA . THR A 1 83 ? -1.196 1.378 -0.616 1.00 91.44 83 THR A CA 1
ATOM 642 C C . THR A 1 83 ? -1.733 0.484 0.509 1.00 91.44 83 THR A C 1
ATOM 644 O O . THR A 1 83 ? -2.213 0.991 1.525 1.00 91.44 83 THR A O 1
ATOM 647 N N . ALA A 1 84 ? -1.579 -0.838 0.390 1.00 92.00 84 ALA A N 1
ATOM 648 C CA . ALA A 1 84 ? -1.955 -1.791 1.436 1.00 92.00 84 ALA A CA 1
ATOM 649 C C . ALA A 1 84 ? -1.150 -1.614 2.735 1.00 92.00 84 ALA A C 1
ATOM 651 O O . ALA A 1 84 ? -1.712 -1.684 3.827 1.00 92.00 84 ALA A O 1
ATOM 652 N N . THR A 1 85 ? 0.148 -1.330 2.638 1.00 93.12 85 THR A N 1
ATOM 653 C CA . THR A 1 85 ? 1.010 -1.101 3.808 1.00 93.12 85 THR A CA 1
ATOM 654 C C . THR A 1 85 ? 0.617 0.178 4.544 1.00 93.12 85 THR A C 1
ATOM 656 O O . THR A 1 85 ? 0.484 0.176 5.768 1.00 93.12 85 THR A O 1
ATOM 659 N N . VAL A 1 86 ? 0.366 1.263 3.806 1.00 94.06 86 VAL A N 1
ATOM 660 C CA . VAL A 1 86 ? -0.103 2.533 4.378 1.00 94.06 86 VAL A CA 1
ATOM 661 C C . VAL A 1 86 ? -1.476 2.359 5.032 1.00 94.06 86 VAL A C 1
ATOM 663 O O . VAL A 1 86 ? -1.692 2.860 6.134 1.00 94.06 86 VAL A O 1
ATOM 666 N N . PHE A 1 87 ? -2.380 1.592 4.412 1.00 94.69 87 PHE A N 1
ATOM 667 C CA . PHE A 1 87 ? -3.664 1.227 5.014 1.00 94.69 87 PHE A CA 1
ATOM 668 C C . PHE A 1 87 ? -3.486 0.539 6.377 1.00 94.69 87 PHE A C 1
ATOM 670 O O . PHE A 1 87 ? -4.072 0.978 7.369 1.00 94.69 87 PHE A O 1
ATOM 677 N N . VAL A 1 88 ? -2.646 -0.501 6.449 1.00 94.25 88 VAL A N 1
ATOM 678 C CA . VAL A 1 88 ? -2.363 -1.219 7.705 1.00 94.25 88 VAL A CA 1
ATOM 679 C C . VAL A 1 88 ? -1.792 -0.269 8.754 1.00 94.25 88 VAL A C 1
ATOM 681 O O . VAL A 1 88 ? -2.255 -0.268 9.894 1.00 94.25 88 VAL A O 1
ATOM 684 N N . TYR A 1 89 ? -0.832 0.571 8.366 1.00 94.94 89 TYR A N 1
ATOM 685 C CA . TYR A 1 89 ? -0.231 1.554 9.262 1.00 94.94 89 TYR A CA 1
ATOM 686 C C . TYR A 1 89 ? -1.278 2.491 9.881 1.00 94.94 89 TYR A C 1
ATOM 688 O O . TYR A 1 89 ? -1.294 2.662 11.100 1.00 94.94 89 TYR A O 1
ATOM 696 N N . ILE A 1 90 ? -2.181 3.053 9.071 1.00 94.00 90 ILE A N 1
ATOM 697 C CA . ILE A 1 90 ? -3.244 3.958 9.539 1.00 94.00 90 ILE A CA 1
ATOM 698 C C . ILE A 1 90 ? -4.146 3.254 10.555 1.00 94.00 90 ILE A C 1
ATOM 700 O O . ILE A 1 90 ? -4.387 3.776 11.644 1.00 94.00 90 ILE A O 1
ATOM 704 N N . VAL A 1 91 ? -4.616 2.049 10.224 1.00 94.44 91 VAL A N 1
ATOM 705 C CA . VAL A 1 91 ? -5.512 1.273 11.092 1.00 94.44 91 VAL A CA 1
ATOM 706 C C . VAL A 1 91 ? -4.843 0.952 12.428 1.00 94.44 91 VAL A C 1
ATOM 708 O O . VAL A 1 91 ? -5.490 1.052 13.473 1.00 94.44 91 VAL A O 1
ATOM 711 N N . VAL A 1 92 ? -3.570 0.554 12.408 1.00 94.38 92 VAL A N 1
ATOM 712 C CA . VAL A 1 92 ? -2.811 0.234 13.624 1.00 94.38 92 VAL A CA 1
ATOM 713 C C . VAL A 1 92 ? -2.588 1.490 14.462 1.00 94.38 92 VAL A C 1
ATOM 715 O O . VAL A 1 92 ? -2.853 1.467 15.662 1.00 94.38 92 VAL A O 1
ATOM 718 N N . ARG A 1 93 ? -2.173 2.599 13.837 1.00 93.88 93 ARG A N 1
ATOM 719 C CA . ARG A 1 93 ? -1.948 3.888 14.510 1.00 93.88 93 ARG A CA 1
ATOM 720 C C . ARG A 1 93 ? -3.213 4.406 15.195 1.00 93.88 93 ARG A C 1
ATOM 722 O O . ARG A 1 93 ? -3.131 4.953 16.289 1.00 93.88 93 ARG A O 1
ATOM 729 N N . GLU A 1 94 ? -4.371 4.237 14.564 1.00 93.25 94 GLU A N 1
ATOM 730 C CA . GLU A 1 94 ? -5.659 4.664 15.118 1.00 93.25 94 GLU A CA 1
ATOM 731 C C . GLU A 1 94 ? -6.333 3.608 16.014 1.00 93.25 94 GLU A C 1
ATOM 733 O O . GLU A 1 94 ? -7.465 3.816 16.459 1.00 93.25 94 GLU A O 1
ATOM 738 N N . SER A 1 95 ? -5.672 2.477 16.291 1.00 92.38 95 SER A N 1
ATOM 739 C CA . SER A 1 95 ? -6.219 1.365 17.086 1.00 92.38 95 SER A CA 1
ATOM 740 C C . SER A 1 95 ? -7.566 0.844 16.557 1.00 92.38 95 SER A C 1
ATOM 742 O O . SER A 1 95 ? -8.468 0.487 17.317 1.00 92.38 95 SER A O 1
ATOM 744 N N . ARG A 1 96 ? -7.722 0.802 15.228 1.00 91.94 96 ARG A N 1
ATOM 745 C CA . ARG A 1 96 ? -8.951 0.387 14.525 1.00 91.94 96 ARG A CA 1
ATOM 746 C C . ARG A 1 96 ? -8.917 -1.042 13.988 1.00 91.94 96 ARG A C 1
ATOM 748 O O . ARG A 1 96 ? -9.811 -1.443 13.245 1.00 91.94 96 ARG A O 1
ATOM 755 N N . THR A 1 97 ? -7.922 -1.829 14.381 1.00 92.38 97 THR A N 1
ATOM 756 C CA . THR A 1 97 ? -7.729 -3.214 13.919 1.00 92.38 97 THR A CA 1
ATOM 757 C C . THR A 1 97 ? -8.910 -4.130 14.245 1.00 92.38 97 THR A C 1
AT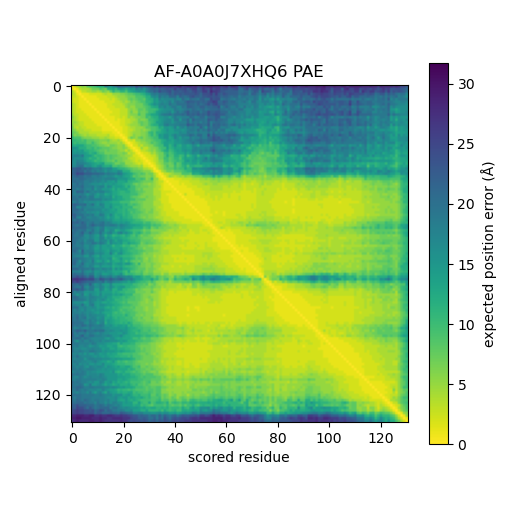OM 759 O O . THR A 1 97 ? -9.171 -5.061 13.493 1.00 92.38 97 THR A O 1
ATOM 762 N N . GLY A 1 98 ? -9.665 -3.844 15.312 1.00 91.56 98 GLY A N 1
ATOM 763 C CA . GLY A 1 98 ? -10.857 -4.607 15.703 1.00 91.56 98 GLY A CA 1
ATOM 764 C C . GLY A 1 98 ? -12.131 -4.293 14.910 1.00 91.56 98 GLY A C 1
ATOM 765 O O . GLY A 1 98 ? -13.166 -4.904 15.167 1.00 91.56 98 GLY A O 1
ATOM 766 N N . HIS A 1 99 ? -12.109 -3.338 13.973 1.00 94.12 99 HIS A N 1
ATOM 767 C CA . HIS A 1 99 ? -13.302 -3.004 13.197 1.00 94.12 99 HIS A CA 1
ATOM 768 C C . HIS A 1 99 ? -13.671 -4.163 12.245 1.00 94.12 99 HIS A C 1
ATOM 770 O O . HIS A 1 99 ? -12.793 -4.629 11.515 1.00 94.12 99 HIS A O 1
ATOM 776 N N . PRO A 1 100 ? -14.949 -4.590 12.153 1.00 94.06 100 PRO A N 1
ATOM 777 C CA . PRO A 1 100 ? -15.348 -5.757 11.355 1.00 94.06 100 PRO A CA 1
ATOM 778 C C . PRO A 1 100 ? -14.892 -5.697 9.891 1.00 94.06 100 PRO A C 1
ATOM 780 O O . PRO A 1 100 ? -14.363 -6.670 9.365 1.00 94.06 100 PRO A O 1
ATOM 783 N N . LEU A 1 101 ? -15.027 -4.529 9.248 1.00 94.38 101 LEU A N 1
ATOM 784 C CA . LEU A 1 101 ? -14.554 -4.325 7.871 1.00 94.38 101 LEU A CA 1
ATOM 785 C C . LEU A 1 101 ? -13.038 -4.491 7.731 1.00 94.38 101 LEU A C 1
ATOM 787 O O . LEU A 1 101 ? -12.568 -5.020 6.729 1.00 94.38 101 LEU A O 1
ATOM 791 N N . VAL A 1 102 ? -12.270 -4.050 8.728 1.00 93.81 102 VAL A N 1
ATOM 792 C CA . VAL A 1 102 ? -10.813 -4.167 8.684 1.00 93.81 102 VAL A CA 1
ATOM 793 C C . VAL A 1 102 ? -10.394 -5.616 8.887 1.00 93.81 102 VAL A C 1
ATOM 795 O O . VAL A 1 102 ? -9.543 -6.102 8.151 1.00 93.81 102 VAL A O 1
ATOM 798 N N . LEU A 1 103 ? -11.036 -6.332 9.811 1.00 94.88 103 LEU A N 1
ATOM 799 C CA . LEU A 1 103 ? -10.809 -7.764 10.005 1.00 94.88 103 LEU A CA 1
ATOM 800 C C . 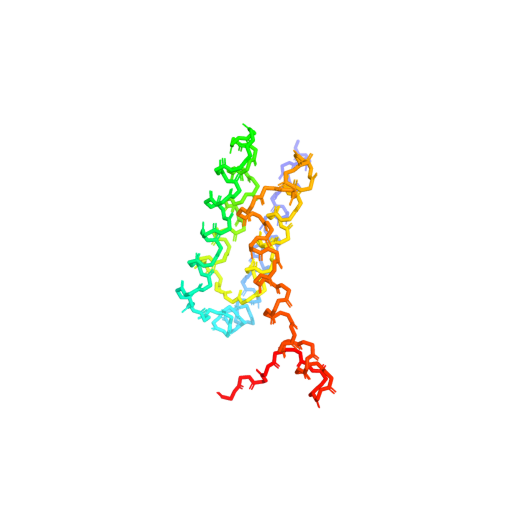LEU A 1 103 ? -11.130 -8.565 8.739 1.00 94.88 103 LEU A C 1
ATOM 802 O O . LEU A 1 103 ? -10.344 -9.428 8.356 1.00 94.88 103 LEU A O 1
ATOM 806 N N . LEU A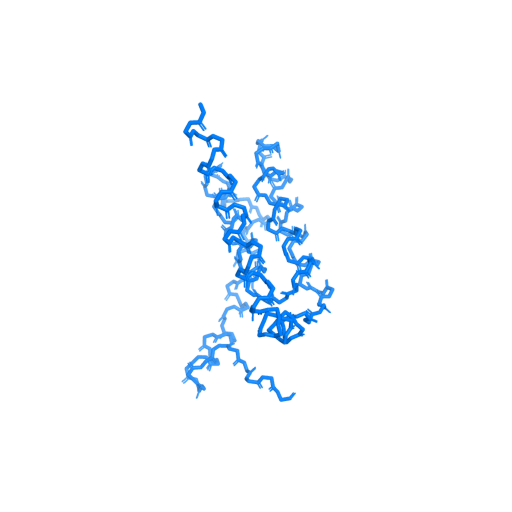 1 104 ? -12.230 -8.242 8.053 1.00 95.06 104 LEU A N 1
ATOM 807 C CA . LEU A 1 104 ? -12.595 -8.875 6.784 1.00 95.06 104 LEU A CA 1
ATOM 808 C C . LEU A 1 104 ? -11.522 -8.631 5.715 1.00 95.06 104 LEU A C 1
ATOM 810 O O . LEU A 1 104 ? -11.080 -9.576 5.063 1.00 95.06 104 LEU A O 1
ATOM 814 N N . LEU A 1 105 ? -11.047 -7.389 5.574 1.00 93.81 105 LEU A N 1
ATOM 815 C CA . LEU A 1 105 ? -9.956 -7.068 4.652 1.00 93.81 105 LEU A CA 1
ATOM 816 C C . LEU A 1 105 ? -8.652 -7.781 5.015 1.00 93.81 105 LEU A C 1
ATOM 818 O O . LEU A 1 105 ? -7.988 -8.311 4.129 1.00 93.81 105 LEU A O 1
ATOM 822 N N . MET A 1 106 ? -8.288 -7.827 6.297 1.00 93.06 106 MET A N 1
ATOM 823 C CA . MET A 1 106 ? -7.088 -8.529 6.761 1.00 93.06 106 MET A CA 1
ATOM 824 C C . MET A 1 106 ? -7.179 -10.031 6.487 1.00 93.06 106 MET A C 1
ATOM 826 O O . MET A 1 106 ? -6.203 -10.623 6.026 1.00 93.06 106 MET A O 1
ATOM 830 N N . ALA A 1 107 ? -8.346 -10.641 6.700 1.00 94.00 107 ALA A N 1
ATOM 831 C CA . ALA A 1 107 ? -8.587 -12.045 6.382 1.00 94.00 107 ALA A CA 1
ATOM 832 C C . ALA A 1 107 ? -8.473 -12.303 4.872 1.00 94.00 107 ALA A C 1
ATOM 834 O O . ALA A 1 107 ? -7.790 -13.237 4.459 1.00 94.00 107 ALA A O 1
ATOM 835 N N . TYR A 1 108 ? -9.067 -11.438 4.046 1.00 92.62 108 TYR A N 1
ATOM 836 C CA . TYR A 1 108 ? -8.956 -11.520 2.589 1.00 92.62 108 TYR A CA 1
ATOM 837 C C . TYR A 1 108 ? -7.504 -11.385 2.105 1.00 92.62 108 TYR A C 1
ATOM 839 O O . TYR A 1 108 ? -7.040 -12.202 1.309 1.00 92.62 108 TYR A O 1
ATOM 847 N N . LEU A 1 109 ? -6.759 -10.396 2.608 1.00 90.31 109 LEU A N 1
ATOM 848 C CA . LEU A 1 109 ? -5.347 -10.207 2.260 1.00 90.31 109 LEU A CA 1
ATOM 849 C C . LEU A 1 109 ? -4.482 -11.388 2.722 1.00 90.31 109 LEU A C 1
ATOM 851 O O . LEU A 1 109 ? -3.586 -11.806 1.990 1.00 90.31 109 LEU A O 1
ATOM 855 N N . SER A 1 110 ? -4.786 -11.960 3.889 1.00 91.62 110 SER A N 1
ATOM 856 C CA . SER A 1 110 ? -4.121 -13.165 4.404 1.00 91.62 110 SER A CA 1
ATOM 857 C C . SER A 1 110 ? -4.418 -14.396 3.550 1.00 91.62 110 SER A C 1
ATOM 859 O O . SER A 1 110 ? -3.528 -15.194 3.295 1.00 91.62 110 SER A O 1
ATOM 861 N N . PHE A 1 111 ? -5.648 -14.548 3.059 1.00 92.12 111 PHE A N 1
ATOM 862 C CA . PHE A 1 111 ? -5.982 -15.627 2.133 1.00 92.12 111 PHE A CA 1
ATOM 863 C C . PHE A 1 111 ? -5.258 -15.454 0.790 1.00 92.12 111 PHE A C 1
ATOM 865 O O . PHE A 1 111 ? -4.664 -16.399 0.274 1.00 92.12 111 PHE A O 1
ATOM 872 N N . LYS A 1 112 ? -5.235 -14.228 0.250 1.00 86.25 112 LYS A N 1
ATOM 873 C CA . LYS A 1 112 ? -4.550 -13.914 -1.012 1.00 86.25 112 LYS A CA 1
ATOM 874 C C . LYS A 1 112 ? -3.038 -14.166 -0.938 1.00 86.25 112 LYS A C 1
ATOM 876 O O . LYS A 1 112 ? -2.443 -14.565 -1.938 1.00 86.25 112 LYS A O 1
ATOM 881 N N . SER A 1 113 ? -2.409 -13.955 0.220 1.00 87.25 113 SER A N 1
ATOM 882 C CA . SER A 1 113 ? -0.964 -14.161 0.379 1.00 87.25 113 SER A CA 1
ATOM 883 C C . SER A 1 113 ? -0.544 -15.634 0.312 1.00 87.25 113 SER A C 1
ATOM 885 O O . SER A 1 113 ? 0.607 -15.901 -0.027 1.00 87.25 113 SER A O 1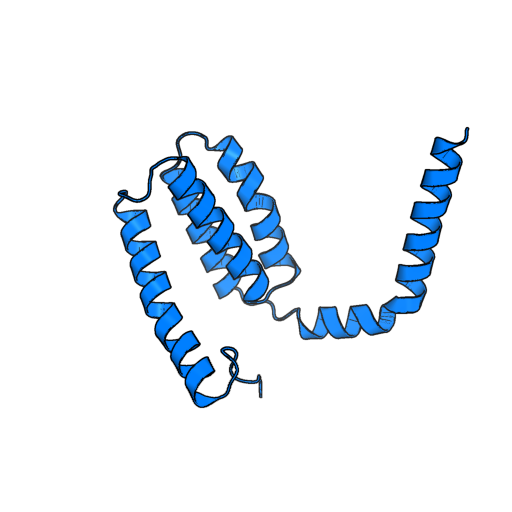
ATOM 887 N N . ILE A 1 114 ? -1.456 -16.589 0.535 1.00 89.56 114 ILE A N 1
ATOM 888 C CA . ILE A 1 114 ? -1.159 -18.030 0.452 1.00 89.56 114 ILE A CA 1
ATOM 889 C C . ILE A 1 114 ? -0.657 -18.402 -0.947 1.00 89.56 114 ILE A C 1
ATOM 891 O O . ILE A 1 114 ? 0.387 -19.034 -1.066 1.00 89.56 114 ILE A O 1
ATOM 895 N N . GLY A 1 115 ? -1.342 -17.955 -2.005 1.00 85.19 115 GLY A N 1
ATOM 896 C CA . GLY A 1 115 ? -0.924 -18.242 -3.384 1.00 85.19 115 GLY A CA 1
ATOM 897 C C . GLY A 1 115 ? 0.419 -17.600 -3.751 1.00 85.19 115 GLY A C 1
ATOM 898 O O . GLY A 1 115 ? 1.215 -18.184 -4.485 1.00 85.19 115 GLY A O 1
ATOM 8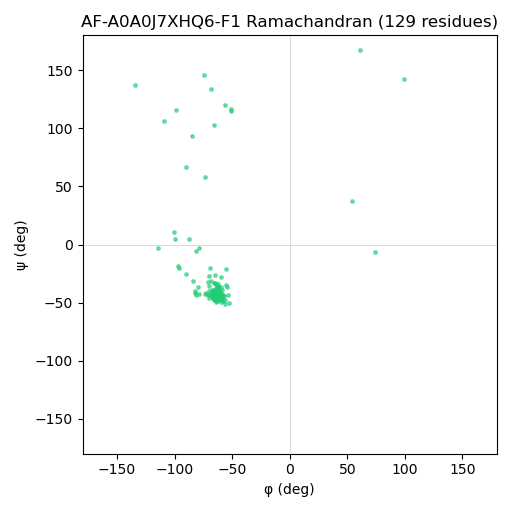99 N N . TYR A 1 116 ? 0.706 -16.420 -3.191 1.00 83.81 116 TYR A N 1
ATOM 900 C CA . TYR A 1 116 ? 2.009 -15.772 -3.350 1.00 83.81 116 TYR A CA 1
ATOM 901 C C . TYR A 1 116 ? 3.118 -16.588 -2.676 1.00 83.81 116 TYR A C 1
ATOM 903 O O . TYR A 1 116 ? 4.155 -16.828 -3.289 1.00 83.81 116 TYR A O 1
ATOM 911 N N . ILE A 1 117 ? 2.900 -17.045 -1.438 1.00 87.50 117 ILE A N 1
ATOM 912 C CA . ILE A 1 117 ? 3.868 -17.869 -0.700 1.00 87.50 117 ILE A CA 1
ATOM 913 C C . ILE A 1 117 ? 4.096 -19.202 -1.415 1.00 87.50 117 ILE A C 1
ATOM 915 O O . ILE A 1 117 ? 5.245 -19.599 -1.585 1.00 87.50 117 ILE A O 1
ATOM 919 N N . ASP A 1 118 ? 3.035 -19.859 -1.879 1.00 88.50 118 ASP A N 1
ATOM 920 C CA . ASP A 1 118 ? 3.140 -21.106 -2.643 1.00 88.50 118 ASP A CA 1
ATOM 921 C C . ASP A 1 118 ? 3.985 -20.918 -3.914 1.00 88.50 118 ASP A C 1
ATOM 923 O O . ASP A 1 118 ? 4.908 -21.687 -4.179 1.00 88.50 118 ASP A O 1
ATOM 927 N N . SER A 1 119 ? 3.773 -19.811 -4.633 1.00 85.81 119 SER A N 1
ATOM 928 C CA . SER A 1 119 ? 4.582 -19.463 -5.808 1.00 85.81 119 SER A CA 1
ATOM 929 C C . SER A 1 119 ? 6.055 -19.225 -5.453 1.00 85.81 119 SER A C 1
ATOM 931 O O . SER A 1 119 ? 6.943 -19.704 -6.157 1.00 85.81 119 SER A O 1
ATOM 933 N N . VAL A 1 120 ? 6.339 -18.545 -4.334 1.00 87.0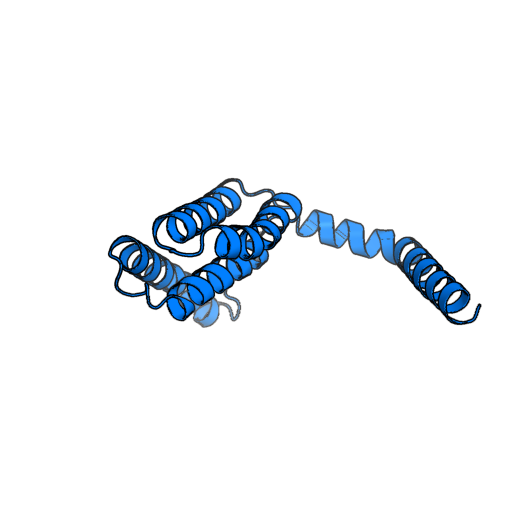0 120 VAL A N 1
ATOM 934 C CA . VAL A 1 120 ? 7.715 -18.359 -3.838 1.00 87.00 120 VAL A CA 1
ATOM 935 C C . VAL A 1 120 ? 8.373 -19.703 -3.524 1.00 87.00 120 VAL A C 1
ATOM 937 O O . VAL A 1 120 ? 9.533 -19.900 -3.879 1.00 87.00 120 VAL A O 1
ATOM 940 N N . LEU A 1 121 ? 7.651 -20.624 -2.881 1.00 89.31 121 LEU A N 1
ATOM 941 C CA . LEU A 1 121 ? 8.179 -21.940 -2.514 1.00 89.31 121 LEU A CA 1
ATOM 942 C C . LEU A 1 121 ? 8.452 -22.819 -3.740 1.00 89.31 121 LEU A C 1
ATOM 944 O O . LEU A 1 121 ? 9.458 -23.524 -3.764 1.00 89.31 121 LEU A O 1
ATOM 948 N N . GLN A 1 122 ? 7.582 -22.773 -4.751 1.00 87.38 122 GLN A N 1
ATOM 949 C CA . GLN A 1 122 ? 7.702 -23.607 -5.950 1.00 87.38 122 GLN A CA 1
ATOM 950 C C . GLN A 1 122 ? 8.683 -23.043 -6.988 1.00 87.38 122 GLN A C 1
ATOM 952 O O . GLN A 1 122 ? 9.455 -23.800 -7.574 1.00 87.38 122 GLN A O 1
ATOM 957 N N . TYR A 1 123 ? 8.665 -21.728 -7.227 1.00 86.25 123 TYR A N 1
ATOM 958 C CA . TYR A 1 123 ? 9.371 -21.092 -8.350 1.00 86.25 123 TYR A CA 1
ATOM 959 C C . TYR A 1 123 ? 10.501 -20.150 -7.916 1.00 86.25 123 TYR A C 1
ATOM 961 O O . TYR A 1 123 ? 11.184 -19.573 -8.760 1.00 86.25 123 TYR A O 1
ATOM 969 N N . GLY A 1 124 ? 10.699 -19.946 -6.610 1.00 83.12 124 GLY A N 1
ATOM 970 C CA . GLY A 1 124 ? 11.658 -18.976 -6.071 1.00 83.12 124 GLY A CA 1
ATOM 971 C C . GLY A 1 124 ? 11.205 -17.514 -6.197 1.00 83.12 124 GLY A C 1
ATOM 972 O O . GLY A 1 124 ? 11.850 -16.625 -5.641 1.00 83.12 124 GLY A O 1
ATOM 973 N N . THR A 1 125 ? 10.089 -17.244 -6.885 1.00 80.75 125 THR A N 1
ATOM 974 C CA . THR A 1 125 ? 9.505 -15.908 -7.057 1.00 80.75 125 THR A CA 1
ATOM 975 C C . THR A 1 125 ? 7.997 -15.938 -6.824 1.00 80.75 125 THR A C 1
ATOM 977 O O . THR A 1 125 ? 7.293 -16.810 -7.317 1.00 80.75 125 THR A O 1
ATOM 980 N N . GLY A 1 126 ? 7.471 -14.945 -6.102 1.00 69.69 126 GLY A N 1
ATOM 981 C CA . GLY A 1 126 ? 6.023 -14.820 -5.868 1.00 69.69 126 GLY A CA 1
ATOM 982 C C . GLY A 1 126 ? 5.254 -14.179 -7.026 1.00 69.69 126 GLY A C 1
ATOM 983 O O . GLY A 1 126 ? 4.030 -14.102 -7.008 1.00 69.69 126 GLY A O 1
ATOM 984 N N . PHE A 1 127 ? 5.978 -13.718 -8.042 1.00 69.38 127 PHE A N 1
ATOM 985 C CA . PHE A 1 127 ? 5.419 -13.302 -9.316 1.00 69.38 127 PHE A CA 1
ATOM 986 C C . PHE A 1 127 ? 5.611 -14.472 -10.274 1.00 69.38 127 PHE A C 1
ATOM 988 O O . PHE A 1 127 ? 6.754 -14.845 -10.550 1.00 69.38 127 PHE A O 1
ATOM 995 N N . LEU A 1 128 ? 4.509 -15.065 -10.745 1.00 62.88 128 LEU A N 1
ATOM 996 C CA . LEU A 1 128 ? 4.557 -15.953 -11.903 1.00 62.88 128 LEU A CA 1
ATOM 997 C C . LEU A 1 128 ? 5.186 -15.136 -13.028 1.00 62.88 128 LEU A C 1
ATOM 999 O O . LEU A 1 128 ? 4.692 -14.049 -13.334 1.00 62.88 128 LEU A O 1
ATOM 1003 N N . ALA A 1 129 ? 6.320 -15.601 -13.556 1.00 46.31 129 ALA A N 1
ATOM 1004 C CA . ALA A 1 129 ? 6.992 -14.934 -14.658 1.00 46.31 129 ALA A CA 1
ATOM 1005 C C . ALA A 1 129 ? 5.948 -14.697 -15.753 1.00 46.31 129 ALA A C 1
ATOM 1007 O O . ALA A 1 129 ? 5.369 -15.657 -16.262 1.00 46.31 129 ALA A O 1
ATOM 1008 N N . ALA A 1 130 ? 5.657 -13.422 -16.027 1.00 41.75 130 ALA A N 1
ATOM 1009 C CA . ALA A 1 130 ? 4.790 -13.035 -17.122 1.00 41.75 130 ALA A CA 1
ATOM 1010 C C . ALA A 1 130 ? 5.316 -13.743 -18.371 1.00 41.75 130 ALA A C 1
ATOM 1012 O O . ALA A 1 130 ? 6.480 -13.572 -18.742 1.00 41.75 130 ALA A O 1
ATOM 1013 N N . ARG A 1 131 ? 4.485 -14.617 -18.929 1.00 37.19 131 ARG A N 1
ATOM 1014 C CA . ARG A 1 131 ? 4.689 -15.164 -20.258 1.00 37.19 131 ARG A CA 1
ATOM 1015 C C . ARG A 1 131 ? 3.919 -14.301 -21.234 1.00 37.19 131 ARG A C 1
ATOM 1017 O O . ARG A 1 131 ? 2.774 -13.941 -20.880 1.00 37.19 131 ARG A O 1
#